Protein AF-A0A533WFV5-F1 (afdb_monomer_lite)

Structure (mmCIF, N/CA/C/O backbone):
data_AF-A0A533WFV5-F1
#
_entry.id   AF-A0A533WFV5-F1
#
loop_
_atom_site.group_PDB
_atom_site.id
_atom_site.type_symbol
_atom_site.label_atom_id
_atom_site.label_alt_id
_atom_site.label_comp_id
_atom_site.label_asym_id
_atom_site.label_entity_id
_atom_site.label_seq_id
_atom_site.pdbx_PDB_ins_code
_atom_site.Cartn_x
_atom_site.Cartn_y
_atom_site.Cartn_z
_atom_site.occupancy
_atom_site.B_iso_or_equiv
_atom_site.auth_seq_id
_atom_site.auth_comp_id
_atom_site.auth_asym_id
_atom_site.auth_atom_id
_atom_site.pdbx_PDB_model_num
ATOM 1 N N . GLN A 1 1 ? 14.127 -4.879 14.670 1.00 54.38 1 GLN A N 1
ATOM 2 C CA . GLN A 1 1 ? 15.120 -3.789 14.521 1.00 54.38 1 GLN A CA 1
ATOM 3 C C . GLN A 1 1 ? 16.566 -4.244 14.724 1.00 54.38 1 GLN A C 1
ATOM 5 O O . GLN A 1 1 ? 17.392 -3.884 13.903 1.00 54.38 1 GLN A O 1
ATOM 10 N N . ILE A 1 2 ? 16.884 -5.088 15.716 1.00 56.38 2 ILE A N 1
ATOM 11 C CA . ILE A 1 2 ? 18.251 -5.628 15.913 1.00 56.38 2 ILE A CA 1
ATOM 12 C C . ILE A 1 2 ? 18.760 -6.405 14.681 1.00 56.38 2 ILE A C 1
ATOM 14 O O . ILE A 1 2 ? 19.892 -6.218 14.255 1.00 56.38 2 ILE A O 1
ATOM 18 N N . VAL A 1 3 ? 17.888 -7.187 14.036 1.00 52.56 3 VAL A N 1
ATOM 19 C CA . VAL A 1 3 ? 18.211 -7.932 12.803 1.00 52.56 3 VAL A CA 1
ATOM 20 C C . VAL A 1 3 ? 18.616 -7.004 11.643 1.00 52.56 3 VAL A C 1
ATOM 22 O O . VAL A 1 3 ? 19.510 -7.348 10.883 1.00 52.56 3 VAL A O 1
ATOM 25 N N . LEU A 1 4 ? 18.035 -5.798 11.556 1.00 56.12 4 LEU A N 1
ATOM 26 C CA . LEU A 1 4 ? 18.333 -4.811 10.504 1.00 56.12 4 LEU A CA 1
ATOM 27 C C . LEU A 1 4 ? 19.702 -4.139 10.696 1.00 56.12 4 LEU A C 1
ATOM 29 O O . LEU A 1 4 ? 20.392 -3.866 9.719 1.00 56.12 4 LEU A O 1
ATOM 33 N N . PHE A 1 5 ? 20.121 -3.913 11.946 1.00 55.97 5 PHE A N 1
ATOM 34 C CA . PHE A 1 5 ? 21.447 -3.364 12.258 1.00 55.97 5 PHE A CA 1
ATOM 35 C C . PHE A 1 5 ? 22.570 -4.368 11.963 1.00 55.97 5 PHE A C 1
ATOM 37 O O . PHE A 1 5 ? 23.632 -3.986 11.478 1.00 55.97 5 PHE A O 1
ATOM 44 N N . VAL A 1 6 ? 22.322 -5.662 12.194 1.00 59.62 6 VAL A N 1
ATOM 45 C CA . VAL A 1 6 ? 23.276 -6.738 11.879 1.00 59.62 6 VAL A CA 1
ATOM 46 C C . VAL A 1 6 ? 23.435 -6.918 10.365 1.00 59.62 6 VAL A C 1
ATOM 48 O O . VAL A 1 6 ? 24.543 -7.171 9.897 1.00 59.62 6 VAL A O 1
ATOM 51 N N . SER A 1 7 ? 22.380 -6.697 9.573 1.00 56.28 7 SER A N 1
ATOM 52 C CA . SER A 1 7 ? 22.469 -6.703 8.104 1.00 56.28 7 SER A CA 1
ATOM 53 C C . SER A 1 7 ? 23.410 -5.619 7.549 1.00 56.28 7 SER A C 1
ATOM 55 O O . SER A 1 7 ? 24.064 -5.854 6.535 1.00 56.28 7 SER A O 1
ATOM 57 N N . PHE A 1 8 ? 23.545 -4.479 8.240 1.00 54.59 8 PHE A N 1
ATOM 58 C CA . PHE A 1 8 ? 24.439 -3.370 7.866 1.00 54.59 8 PHE A CA 1
ATOM 59 C C . PHE A 1 8 ? 25.933 -3.723 7.990 1.00 54.59 8 PHE A C 1
ATOM 61 O O . PHE A 1 8 ? 26.767 -3.135 7.305 1.00 54.59 8 PHE A O 1
ATOM 68 N N . LEU A 1 9 ? 26.280 -4.695 8.845 1.00 60.47 9 LEU A N 1
ATOM 69 C CA . LEU A 1 9 ? 27.661 -5.166 9.006 1.00 60.47 9 LEU A CA 1
ATOM 70 C C . LEU A 1 9 ? 28.116 -6.075 7.854 1.00 60.47 9 LEU A C 1
ATOM 72 O O . LEU A 1 9 ? 29.315 -6.178 7.607 1.00 60.47 9 LEU A O 1
ATOM 76 N N . PHE A 1 10 ? 27.180 -6.714 7.145 1.00 62.28 10 PHE A N 1
ATOM 77 C CA . PHE A 1 10 ? 27.482 -7.713 6.113 1.00 62.28 10 PHE A CA 1
ATOM 78 C C . PHE A 1 10 ? 27.182 -7.249 4.682 1.00 62.28 10 PHE A C 1
ATOM 80 O O . PHE A 1 10 ? 27.840 -7.716 3.754 1.00 62.28 10 PHE A O 1
ATOM 87 N N . PHE A 1 11 ? 26.237 -6.326 4.476 1.00 58.81 11 PHE A N 1
ATOM 88 C CA . PHE A 1 11 ? 25.821 -5.892 3.139 1.00 58.81 11 PHE A CA 1
ATOM 89 C C . PHE A 1 11 ? 26.190 -4.428 2.871 1.00 58.81 11 PHE A C 1
ATOM 91 O O . PHE A 1 11 ? 25.659 -3.513 3.492 1.00 58.81 11 PHE A O 1
ATOM 98 N N . ARG A 1 12 ? 27.097 -4.215 1.906 1.00 63.19 12 ARG A N 1
ATOM 99 C CA . ARG A 1 12 ? 27.552 -2.894 1.428 1.00 63.19 12 ARG A CA 1
ATOM 100 C C . ARG A 1 12 ? 26.691 -2.296 0.309 1.00 63.19 12 ARG A C 1
ATOM 102 O O . ARG A 1 12 ? 26.987 -1.188 -0.123 1.00 63.19 12 ARG A O 1
ATOM 109 N N . ASP A 1 13 ? 25.664 -3.000 -0.164 1.00 70.00 13 ASP A N 1
ATOM 110 C CA . ASP A 1 13 ? 24.827 -2.539 -1.275 1.00 70.00 13 ASP A CA 1
ATOM 111 C C . ASP A 1 13 ? 23.718 -1.577 -0.802 1.00 70.00 13 ASP A C 1
ATOM 113 O O . ASP A 1 13 ? 22.749 -2.013 -0.167 1.00 70.00 13 ASP A O 1
ATOM 117 N N . PRO A 1 14 ? 23.802 -0.270 -1.125 1.00 64.06 14 PRO A N 1
ATOM 118 C CA . PRO A 1 14 ? 22.882 0.745 -0.606 1.00 64.06 14 PRO A CA 1
ATOM 119 C C . PRO A 1 14 ? 21.438 0.569 -1.105 1.00 64.06 14 PRO A C 1
ATOM 121 O O . PRO A 1 14 ? 20.497 0.937 -0.405 1.00 64.06 14 PRO A O 1
ATOM 124 N N . LEU A 1 15 ? 21.243 -0.041 -2.279 1.00 67.56 15 LEU A N 1
ATOM 125 C CA . LEU A 1 15 ? 19.920 -0.325 -2.851 1.00 67.56 15 LEU A CA 1
ATOM 126 C C . LEU A 1 15 ? 19.162 -1.415 -2.082 1.00 67.56 15 LEU A C 1
ATOM 128 O O . LEU A 1 15 ? 17.962 -1.276 -1.842 1.00 67.56 15 LEU A O 1
ATOM 132 N N . LEU A 1 16 ? 19.855 -2.475 -1.656 1.00 63.84 16 LEU A N 1
ATOM 133 C CA . LEU A 1 16 ? 19.245 -3.569 -0.898 1.00 63.84 16 LEU A CA 1
ATOM 134 C C . LEU A 1 16 ? 18.836 -3.094 0.502 1.00 63.84 16 LEU A C 1
ATOM 136 O O . LEU A 1 16 ? 17.753 -3.424 0.977 1.00 63.84 16 LEU A O 1
ATOM 140 N N . VAL A 1 17 ? 19.676 -2.266 1.131 1.00 61.31 17 VAL A N 1
ATOM 141 C CA . VAL A 1 17 ? 19.402 -1.650 2.436 1.00 61.31 17 VAL A CA 1
ATOM 142 C C . VAL A 1 17 ? 18.231 -0.670 2.349 1.00 61.31 17 VAL A C 1
ATOM 144 O O . VAL A 1 17 ? 17.353 -0.710 3.208 1.00 61.31 17 VAL A O 1
ATOM 147 N N . ALA A 1 18 ? 18.162 0.156 1.299 1.00 65.50 18 ALA A N 1
ATOM 148 C CA . ALA A 1 18 ? 17.036 1.064 1.077 1.00 65.50 18 ALA A CA 1
ATOM 149 C C . ALA A 1 18 ? 15.712 0.299 0.901 1.00 65.50 18 ALA A C 1
ATOM 151 O O . ALA A 1 18 ? 14.712 0.641 1.533 1.00 65.50 18 ALA A O 1
ATOM 152 N N . LEU A 1 19 ? 15.714 -0.783 0.116 1.00 66.81 19 LEU A N 1
ATOM 153 C CA . LEU A 1 19 ? 14.542 -1.641 -0.074 1.00 66.81 19 LEU A CA 1
ATOM 154 C C . LEU A 1 19 ? 14.131 -2.354 1.230 1.00 66.81 19 LEU A C 1
ATOM 156 O O . LEU A 1 19 ? 12.944 -2.402 1.562 1.00 66.81 19 LEU A O 1
ATOM 160 N N . LEU A 1 20 ? 15.106 -2.832 2.015 1.00 58.59 20 LEU A N 1
ATOM 161 C CA . LEU A 1 20 ? 14.872 -3.413 3.343 1.00 58.59 20 LEU A CA 1
ATOM 162 C C . LEU A 1 20 ? 14.360 -2.396 4.371 1.00 58.59 20 LEU A C 1
ATOM 164 O O . LEU A 1 20 ? 13.759 -2.813 5.356 1.00 58.59 20 LEU A O 1
ATOM 168 N N . TYR A 1 21 ? 14.585 -1.095 4.171 1.00 61.38 21 TYR A N 1
ATOM 169 C CA . TYR A 1 21 ? 14.101 -0.023 5.048 1.00 61.38 21 TYR A CA 1
ATOM 170 C C . TYR A 1 21 ? 12.666 0.424 4.728 1.00 61.38 21 TYR A C 1
ATOM 172 O O . TYR A 1 21 ? 11.954 0.876 5.627 1.00 61.38 21 TYR A O 1
ATOM 180 N N . VAL A 1 22 ? 12.202 0.242 3.487 1.00 63.38 22 VAL A N 1
ATOM 181 C CA . VAL A 1 22 ? 10.808 0.520 3.086 1.00 63.38 22 VAL A CA 1
ATOM 182 C C . VAL A 1 22 ? 9.841 -0.530 3.645 1.00 63.38 22 VAL A C 1
ATOM 184 O O . VAL A 1 22 ? 8.724 -0.197 4.039 1.00 63.38 22 VAL A O 1
ATOM 187 N N . ALA A 1 23 ? 10.268 -1.790 3.755 1.00 61.78 23 ALA A N 1
ATOM 188 C CA . ALA A 1 23 ? 9.432 -2.860 4.302 1.00 61.78 23 ALA A CA 1
ATOM 189 C C . ALA A 1 23 ? 8.953 -2.590 5.754 1.00 61.78 23 ALA A C 1
ATOM 191 O O . ALA A 1 23 ? 7.748 -2.672 5.996 1.00 61.78 23 ALA A O 1
ATOM 192 N N . PRO A 1 24 ? 9.813 -2.190 6.717 1.00 64.31 24 PRO A N 1
ATOM 193 C CA . PRO A 1 24 ? 9.411 -1.781 8.063 1.00 64.31 24 PRO A CA 1
ATOM 194 C C . PRO A 1 24 ? 8.406 -0.631 8.098 1.00 64.31 24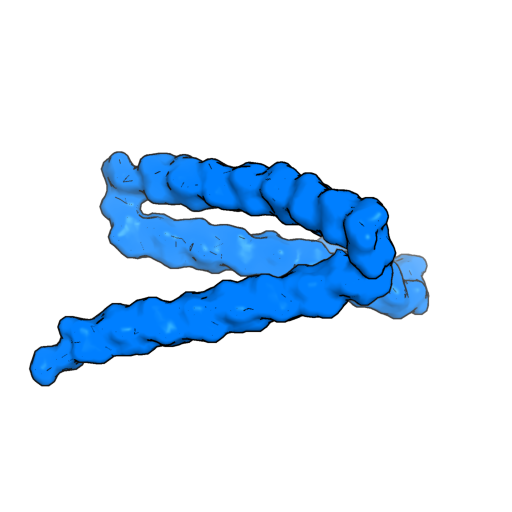 PRO A C 1
ATOM 196 O O . PRO A 1 24 ? 7.581 -0.586 9.002 1.00 64.31 24 PRO A O 1
ATOM 199 N N . LEU A 1 25 ? 8.456 0.284 7.130 1.00 64.44 25 LEU A N 1
ATOM 200 C CA . LEU A 1 25 ? 7.565 1.443 7.059 1.00 64.44 25 LEU A CA 1
ATOM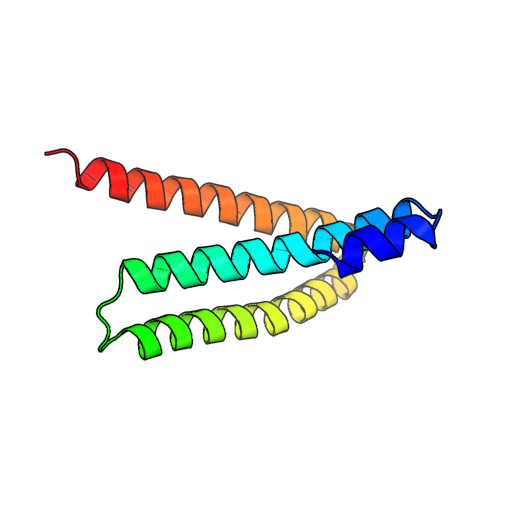 201 C C . LEU A 1 25 ? 6.105 1.012 6.867 1.00 64.44 25 LEU A C 1
ATOM 203 O O . LEU A 1 25 ? 5.221 1.519 7.553 1.00 64.44 25 LEU A O 1
ATOM 207 N N . VAL A 1 26 ? 5.863 0.004 6.024 1.00 64.12 26 VAL A N 1
ATOM 208 C CA . VAL A 1 26 ? 4.531 -0.602 5.850 1.00 64.12 26 VAL A CA 1
ATOM 209 C C . VAL A 1 26 ? 4.050 -1.229 7.159 1.00 64.12 26 VAL A C 1
ATOM 211 O O . VAL A 1 26 ? 2.918 -0.995 7.581 1.00 64.12 26 VAL A O 1
ATOM 214 N N . TYR A 1 27 ? 4.928 -1.958 7.855 1.00 67.94 27 TYR A N 1
ATOM 215 C CA . TYR A 1 27 ? 4.590 -2.564 9.145 1.00 67.94 27 TYR A CA 1
ATOM 216 C C . TYR A 1 27 ? 4.294 -1.520 10.228 1.00 67.94 27 TYR A C 1
ATOM 218 O O . TYR A 1 27 ? 3.363 -1.711 11.010 1.00 67.94 27 TYR A O 1
ATOM 226 N N . VAL A 1 28 ? 5.030 -0.405 10.266 1.00 73.00 28 VAL A N 1
ATOM 227 C CA . VAL A 1 28 ? 4.765 0.700 11.201 1.00 73.00 28 VAL A CA 1
ATOM 228 C C . VAL A 1 28 ? 3.395 1.316 10.926 1.00 73.00 28 VAL A C 1
ATOM 230 O O . VAL A 1 28 ? 2.623 1.481 11.865 1.00 73.00 28 VAL A O 1
ATOM 233 N N . VAL A 1 29 ? 3.040 1.575 9.664 1.00 73.56 29 VAL A N 1
ATOM 234 C CA . VAL A 1 29 ? 1.721 2.126 9.304 1.00 73.56 29 VAL A CA 1
ATOM 235 C C . VAL A 1 29 ? 0.594 1.175 9.715 1.00 73.56 29 VAL A C 1
ATOM 237 O O . VAL A 1 29 ? -0.340 1.593 10.398 1.00 73.56 29 VAL A O 1
ATOM 240 N N . CYS A 1 30 ? 0.695 -0.114 9.380 1.00 71.94 30 CYS A N 1
ATOM 241 C CA . CYS A 1 30 ? -0.315 -1.103 9.765 1.00 71.94 30 CYS A CA 1
ATOM 242 C C . CYS A 1 30 ? -0.472 -1.215 11.289 1.00 71.94 30 CYS A C 1
ATOM 244 O O . CYS A 1 30 ? -1.596 -1.329 11.784 1.00 71.94 30 CYS A O 1
ATOM 246 N N . THR A 1 31 ? 0.636 -1.152 12.033 1.00 74.56 31 THR A N 1
ATOM 247 C CA . THR A 1 31 ? 0.619 -1.236 13.500 1.00 74.56 31 THR A CA 1
ATOM 248 C C . THR A 1 31 ? -0.008 0.013 14.107 1.00 74.56 31 THR A C 1
ATOM 250 O O . THR A 1 31 ? -0.895 -0.116 14.938 1.00 74.56 31 THR A O 1
ATOM 253 N N . THR A 1 32 ? 0.363 1.210 13.647 1.00 77.06 32 THR A N 1
ATOM 254 C CA . THR A 1 32 ? -0.212 2.475 14.130 1.00 77.06 32 THR A CA 1
ATOM 255 C C . THR A 1 32 ? -1.716 2.547 13.886 1.00 77.06 32 THR A C 1
ATOM 257 O O . THR A 1 32 ? -2.454 2.904 14.800 1.00 77.06 32 THR A O 1
ATOM 260 N N . ILE A 1 33 ? -2.190 2.158 12.695 1.00 71.75 33 ILE A N 1
ATOM 261 C CA . ILE A 1 33 ? -3.632 2.132 12.397 1.00 71.75 33 ILE A CA 1
ATOM 262 C C . ILE A 1 33 ? -4.337 1.129 13.315 1.00 71.75 33 ILE A C 1
ATOM 264 O O . ILE A 1 33 ? -5.378 1.446 13.881 1.00 71.75 33 ILE A O 1
ATOM 268 N N . THR A 1 34 ? -3.757 -0.060 13.509 1.00 71.19 34 THR A N 1
ATOM 269 C CA . THR A 1 34 ? -4.336 -1.075 14.401 1.00 71.19 34 THR A CA 1
ATOM 270 C C . THR A 1 34 ? -4.388 -0.577 15.845 1.00 71.19 34 THR A C 1
ATOM 272 O O . THR A 1 34 ? -5.434 -0.691 16.469 1.00 71.19 34 THR A O 1
ATOM 275 N N . THR A 1 35 ? -3.314 0.022 16.365 1.00 73.50 35 THR A N 1
ATOM 276 C CA . THR A 1 35 ? -3.277 0.595 17.719 1.00 73.50 35 THR A CA 1
ATOM 277 C C . THR A 1 35 ? -4.330 1.685 17.885 1.00 73.50 35 THR A C 1
ATOM 279 O O . THR A 1 35 ? -5.126 1.609 18.818 1.00 73.50 35 THR A O 1
ATOM 282 N N . LEU A 1 36 ? -4.409 2.624 16.936 1.00 69.94 36 LEU A N 1
ATOM 283 C CA . LEU A 1 36 ? -5.397 3.699 16.956 1.00 69.94 36 LEU A CA 1
ATOM 284 C C . LEU A 1 36 ? -6.817 3.130 16.990 1.00 69.94 36 LEU A C 1
ATOM 286 O O . LEU A 1 36 ? -7.581 3.457 17.888 1.00 69.94 36 LEU A O 1
ATOM 290 N N . VAL A 1 37 ? -7.148 2.214 16.075 1.00 65.69 37 VAL A N 1
ATOM 291 C CA . VAL A 1 37 ? -8.460 1.552 16.023 1.00 65.69 37 VAL A CA 1
ATOM 292 C C . VAL A 1 37 ? -8.778 0.836 17.330 1.00 65.69 37 VAL A C 1
ATOM 294 O O . VAL A 1 37 ? -9.928 0.834 17.769 1.00 65.69 37 VAL A O 1
ATOM 297 N N . THR A 1 38 ? -7.776 0.254 17.983 1.00 65.06 38 THR A N 1
ATOM 298 C CA . THR A 1 38 ? -7.986 -0.414 19.261 1.00 65.06 38 THR A CA 1
ATOM 299 C C . THR A 1 38 ? -8.128 0.524 20.455 1.00 65.06 38 THR A C 1
ATOM 301 O O . THR A 1 38 ? -8.789 0.127 21.408 1.00 65.06 38 THR A O 1
ATOM 304 N N . ASP A 1 39 ? -7.585 1.740 20.396 1.00 69.75 39 ASP A N 1
ATOM 305 C CA . ASP A 1 39 ? -7.748 2.752 21.447 1.00 69.75 39 ASP A CA 1
ATOM 306 C C . ASP A 1 39 ? -9.130 3.425 21.383 1.00 69.75 39 ASP A C 1
ATOM 308 O O . ASP A 1 39 ? -9.707 3.747 22.420 1.00 69.75 39 ASP A O 1
ATOM 312 N N . VAL A 1 40 ? -9.702 3.597 20.181 1.00 65.44 40 VAL A N 1
ATOM 313 C CA . VAL A 1 40 ? -11.052 4.183 20.001 1.00 65.44 40 VAL A CA 1
ATOM 314 C C . VAL A 1 40 ? -12.196 3.165 20.101 1.00 65.44 40 VAL A C 1
ATOM 316 O O . VAL A 1 40 ? -13.360 3.564 20.150 1.00 65.44 40 VAL A O 1
ATOM 319 N N . THR A 1 41 ? -11.906 1.859 20.143 1.00 65.00 41 THR A N 1
ATOM 320 C CA . THR A 1 41 ? -12.932 0.800 20.151 1.00 65.00 41 THR A CA 1
A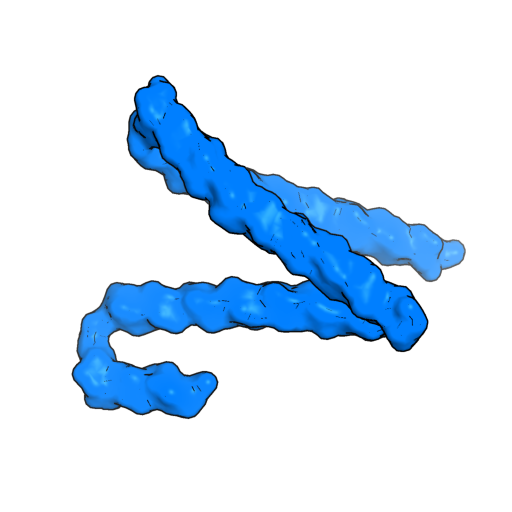TOM 321 C C . THR A 1 41 ? -13.008 0.096 21.508 1.00 65.00 41 THR A C 1
ATOM 323 O O . THR A 1 41 ? -12.010 -0.409 22.011 1.00 65.00 41 THR A O 1
ATOM 326 N N . SER A 1 42 ? -14.212 -0.024 22.080 1.00 62.50 42 SER A N 1
ATOM 327 C CA . SER A 1 42 ? -14.442 -0.794 23.317 1.00 62.50 42 SER A CA 1
ATOM 328 C C . SER A 1 42 ? -14.017 -2.270 23.181 1.00 62.50 42 SER A C 1
ATOM 330 O O . SER A 1 42 ? -14.130 -2.851 22.098 1.00 62.50 42 SER A O 1
ATOM 332 N N . GLU A 1 43 ? -13.571 -2.924 24.267 1.00 61.38 43 GLU A N 1
ATOM 333 C CA . GLU A 1 43 ? -13.043 -4.309 24.219 1.00 61.38 43 GLU A CA 1
ATOM 334 C C . GLU A 1 43 ? -13.982 -5.313 23.531 1.00 61.38 43 GLU A C 1
ATOM 336 O O . GLU A 1 43 ? -13.531 -6.231 22.845 1.00 61.38 43 GLU A O 1
ATOM 341 N N . ARG A 1 44 ? -15.298 -5.102 23.652 1.00 64.50 44 ARG A N 1
ATOM 342 C CA . ARG A 1 44 ? -16.338 -5.944 23.050 1.00 64.50 44 ARG A CA 1
ATOM 343 C C . ARG A 1 44 ? -16.420 -5.819 21.522 1.00 64.50 44 ARG A C 1
ATOM 345 O O . ARG A 1 44 ? -16.838 -6.769 20.865 1.00 64.50 44 ARG A O 1
ATOM 352 N N . GLU A 1 45 ? -16.025 -4.684 20.947 1.00 72.50 45 GLU A N 1
ATOM 353 C CA . GLU A 1 45 ? -16.093 -4.426 19.498 1.00 72.50 45 GLU A CA 1
ATOM 354 C C . GLU A 1 45 ? -14.721 -4.452 18.806 1.00 72.50 45 GLU A C 1
ATOM 356 O O . GLU A 1 45 ? -14.648 -4.495 17.575 1.00 72.50 45 GLU A O 1
ATOM 361 N N . ARG A 1 46 ? -13.629 -4.520 19.579 1.00 73.00 46 ARG A N 1
ATOM 362 C CA . ARG A 1 46 ? -12.240 -4.514 19.092 1.00 73.00 46 ARG A CA 1
ATOM 363 C C . ARG A 1 46 ? -11.977 -5.585 18.027 1.00 73.00 46 ARG A C 1
ATOM 365 O O . ARG A 1 46 ? -11.372 -5.300 16.996 1.00 73.00 46 ARG A O 1
ATOM 372 N N . GLY A 1 47 ? -12.491 -6.802 18.230 1.00 74.75 47 GLY A N 1
ATOM 373 C CA . GLY A 1 47 ? -12.366 -7.897 17.258 1.00 74.75 47 GLY A CA 1
ATOM 374 C C . GLY A 1 47 ? -13.091 -7.626 15.933 1.00 74.75 47 GLY A C 1
ATOM 375 O O . GLY A 1 47 ? -12.583 -7.975 14.868 1.00 74.75 47 GLY A O 1
ATOM 376 N N . LYS A 1 48 ? -14.241 -6.940 15.977 1.00 76.12 48 LYS A N 1
ATOM 377 C CA . LYS A 1 48 ? -15.002 -6.543 14.784 1.00 76.12 48 LYS A CA 1
ATOM 378 C C . LYS A 1 48 ? -14.277 -5.435 14.018 1.00 76.12 48 LYS A C 1
ATOM 380 O O . LYS A 1 48 ? -14.158 -5.527 12.799 1.00 76.12 48 LYS A O 1
ATOM 385 N N . ALA A 1 49 ? -13.747 -4.437 14.722 1.00 75.12 49 ALA A N 1
ATOM 386 C CA . ALA A 1 49 ? -13.000 -3.337 14.116 1.00 75.12 49 ALA A CA 1
ATOM 387 C C . ALA A 1 49 ? -11.706 -3.822 13.435 1.00 75.12 49 ALA A C 1
ATOM 389 O O . ALA A 1 49 ? -11.477 -3.539 12.258 1.00 75.12 49 ALA A O 1
ATOM 390 N N . VAL A 1 50 ? -10.917 -4.653 14.125 1.00 78.31 50 VAL A N 1
ATOM 391 C CA . VAL A 1 50 ? -9.709 -5.275 13.554 1.00 78.31 50 VAL A CA 1
ATOM 392 C C . VAL A 1 50 ? -10.056 -6.209 12.385 1.00 78.31 50 VAL A C 1
ATOM 394 O O . VAL A 1 50 ? -9.338 -6.244 11.385 1.00 78.31 50 VAL A O 1
ATOM 397 N N . GLY A 1 51 ? -11.172 -6.939 12.467 1.00 82.88 51 GLY A N 1
ATOM 398 C CA . GLY A 1 51 ? -11.663 -7.783 11.374 1.00 82.88 51 GLY A CA 1
ATOM 399 C C . GLY A 1 51 ? -12.003 -6.990 10.106 1.00 82.88 51 GLY A C 1
ATOM 400 O O . GLY A 1 51 ? -11.598 -7.378 9.007 1.00 82.88 51 GLY A O 1
ATOM 401 N N . ILE A 1 52 ? -12.687 -5.850 10.247 1.00 84.31 52 ILE A N 1
ATOM 402 C CA . ILE A 1 52 ? -12.997 -4.943 9.130 1.00 84.31 52 ILE A CA 1
ATOM 403 C C . ILE A 1 52 ? -11.707 -4.369 8.535 1.00 84.31 52 ILE A C 1
ATOM 405 O O . ILE A 1 52 ? -11.537 -4.376 7.317 1.00 84.31 52 ILE A O 1
ATOM 409 N N . GLN A 1 53 ? -10.765 -3.940 9.376 1.00 78.25 53 GLN A N 1
ATOM 410 C CA . GLN A 1 53 ? -9.481 -3.415 8.916 1.00 78.25 53 GLN A CA 1
ATOM 411 C C . GLN A 1 53 ? -8.683 -4.447 8.110 1.00 78.25 53 GLN A C 1
ATOM 413 O O . GLN A 1 53 ? -8.234 -4.150 7.003 1.00 78.25 53 GLN A O 1
ATOM 418 N N . ASN A 1 54 ? -8.548 -5.673 8.617 1.00 81.62 54 ASN A N 1
ATOM 419 C CA . ASN A 1 54 ? -7.866 -6.747 7.892 1.00 81.62 54 ASN A CA 1
ATOM 420 C C . ASN A 1 54 ? -8.575 -7.108 6.579 1.00 81.62 54 ASN A C 1
ATOM 422 O O . ASN A 1 54 ? -7.916 -7.441 5.596 1.00 81.62 54 ASN A O 1
ATOM 426 N N . SER A 1 55 ? -9.906 -7.004 6.537 1.00 88.44 55 SER A N 1
ATOM 427 C CA . SER A 1 55 ? -10.676 -7.214 5.306 1.00 88.44 55 SER A CA 1
ATOM 428 C C . SER A 1 55 ? -10.325 -6.169 4.245 1.00 88.44 55 SER A C 1
ATOM 430 O O . SER A 1 55 ? -10.059 -6.534 3.102 1.00 88.44 55 SER A O 1
ATOM 432 N N . TRP A 1 56 ? -10.238 -4.891 4.625 1.00 86.12 56 TRP A N 1
ATOM 433 C CA . TRP A 1 56 ? -9.812 -3.820 3.719 1.00 86.12 56 TRP A CA 1
ATOM 434 C C . TRP A 1 56 ? -8.361 -3.971 3.257 1.00 86.12 56 TRP A C 1
ATOM 436 O O . TRP A 1 56 ? -8.079 -3.769 2.076 1.00 86.12 56 TRP A O 1
ATOM 446 N N . LEU A 1 57 ? -7.452 -4.381 4.147 1.00 84.06 57 LEU A N 1
ATOM 447 C CA . LEU A 1 57 ? -6.059 -4.672 3.792 1.00 84.06 57 LEU A CA 1
ATOM 448 C C . LEU A 1 57 ? -5.953 -5.804 2.764 1.00 84.06 57 LEU A C 1
ATOM 450 O O . LEU A 1 57 ? -5.276 -5.649 1.749 1.00 84.06 57 LEU A O 1
ATOM 454 N N . ASN A 1 58 ? -6.654 -6.916 2.989 1.00 87.44 58 ASN A N 1
ATOM 455 C CA . ASN A 1 58 ? -6.671 -8.038 2.051 1.00 87.44 58 ASN A CA 1
ATOM 456 C C . ASN A 1 58 ? -7.322 -7.656 0.716 1.00 87.44 58 ASN A C 1
ATOM 458 O O . ASN A 1 58 ? -6.801 -8.002 -0.344 1.00 87.44 58 ASN A O 1
ATOM 462 N N . ALA A 1 59 ? -8.421 -6.900 0.754 1.00 89.06 59 ALA A N 1
ATOM 463 C CA . ALA A 1 59 ? -9.073 -6.399 -0.450 1.00 89.06 59 ALA A CA 1
ATOM 464 C C . ALA A 1 59 ? -8.128 -5.501 -1.263 1.00 89.06 59 ALA A C 1
ATOM 466 O O . ALA A 1 59 ? -7.988 -5.700 -2.469 1.00 89.06 59 ALA A O 1
ATOM 467 N N . GLY A 1 60 ? -7.417 -4.577 -0.610 1.00 84.94 60 GLY A N 1
ATOM 468 C CA . GLY A 1 60 ? -6.402 -3.737 -1.251 1.00 84.94 60 GLY A CA 1
ATOM 469 C C . GLY A 1 60 ? -5.223 -4.542 -1.806 1.00 84.94 60 GLY A C 1
ATOM 470 O O . GLY A 1 60 ? -4.758 -4.267 -2.912 1.00 84.94 60 GLY A O 1
ATOM 471 N N . GLY A 1 61 ? -4.787 -5.578 -1.084 1.00 84.62 61 GLY A N 1
ATOM 472 C CA . GLY A 1 61 ? -3.705 -6.474 -1.497 1.00 84.62 61 GLY A CA 1
ATOM 473 C C . GLY A 1 61 ? -4.010 -7.282 -2.761 1.00 84.62 61 GLY A C 1
ATOM 474 O O . GLY A 1 61 ? -3.093 -7.577 -3.523 1.00 84.62 61 GLY A O 1
ATOM 475 N N . VAL A 1 62 ? -5.282 -7.599 -3.022 1.00 91.19 62 VAL A N 1
ATOM 476 C CA . VAL A 1 62 ? -5.720 -8.281 -4.253 1.00 91.19 62 VAL A CA 1
ATOM 477 C C . VAL A 1 62 ? -6.065 -7.273 -5.353 1.00 91.19 62 VAL A C 1
ATOM 479 O O . VAL A 1 62 ? -5.650 -7.434 -6.501 1.00 91.19 62 VAL A O 1
ATOM 482 N N . ALA A 1 63 ? -6.795 -6.207 -5.016 1.00 89.75 63 ALA A N 1
ATOM 483 C CA . ALA A 1 63 ? -7.240 -5.206 -5.982 1.00 89.75 63 ALA A CA 1
ATOM 484 C C . ALA A 1 63 ? -6.073 -4.413 -6.592 1.00 89.75 63 ALA A C 1
ATOM 486 O O . ALA A 1 63 ? -6.092 -4.125 -7.787 1.00 89.75 63 ALA A O 1
ATOM 487 N N . GLY A 1 64 ? -5.042 -4.097 -5.803 1.00 85.75 64 GLY A N 1
ATOM 488 C CA . GLY A 1 64 ? -3.879 -3.328 -6.253 1.00 85.75 64 GLY A CA 1
ATOM 489 C C . GLY A 1 64 ? -3.131 -3.983 -7.423 1.00 85.75 64 GLY A C 1
ATOM 490 O O . GLY A 1 64 ? -3.022 -3.360 -8.481 1.00 85.75 64 GLY A O 1
ATOM 491 N N . PRO A 1 65 ? -2.652 -5.236 -7.293 1.00 87.00 65 PRO A N 1
ATOM 492 C CA . PRO A 1 65 ? -1.987 -5.952 -8.382 1.00 87.00 65 PRO A CA 1
ATOM 493 C C . PRO A 1 65 ? -2.884 -6.187 -9.601 1.00 87.00 65 PRO A C 1
ATOM 495 O O . PRO A 1 65 ? -2.403 -6.088 -10.727 1.00 87.00 65 PRO A O 1
ATOM 498 N N . LEU A 1 66 ? -4.180 -6.457 -9.401 1.00 91.88 66 LEU A N 1
ATOM 499 C CA . LEU A 1 66 ? -5.128 -6.634 -10.507 1.00 91.88 66 LEU A CA 1
ATOM 500 C C . LEU A 1 66 ? -5.291 -5.347 -11.324 1.00 91.88 66 LEU A C 1
ATOM 502 O O . LEU A 1 66 ? -5.174 -5.378 -12.549 1.00 91.88 66 LEU A O 1
ATOM 506 N N . LEU A 1 67 ? -5.504 -4.211 -10.654 1.00 90.00 67 LEU A N 1
ATOM 507 C CA . LEU A 1 67 ? -5.611 -2.907 -11.310 1.00 90.00 67 LEU A CA 1
ATOM 508 C C . LEU A 1 67 ? -4.285 -2.494 -11.956 1.00 90.00 67 LEU A C 1
ATOM 510 O O . LEU A 1 67 ? -4.274 -2.053 -13.103 1.00 90.00 67 LEU A O 1
ATOM 514 N N . GLY A 1 68 ? -3.162 -2.690 -11.262 1.00 85.75 68 GLY A N 1
ATOM 515 C CA . GLY A 1 68 ? -1.831 -2.404 -11.798 1.00 85.75 68 GLY A CA 1
ATOM 516 C C . GLY A 1 68 ? -1.501 -3.242 -13.034 1.00 85.75 68 GLY A C 1
ATOM 517 O O . GLY A 1 68 ? -0.986 -2.708 -14.014 1.00 85.75 68 GLY A O 1
ATOM 518 N N . GLY A 1 69 ? -1.855 -4.530 -13.030 1.00 86.50 69 GLY A N 1
ATOM 519 C CA . GLY A 1 69 ? -1.684 -5.429 -14.171 1.00 86.50 69 GLY A CA 1
ATOM 520 C C . GLY A 1 69 ? -2.575 -5.063 -15.360 1.00 86.50 69 GLY A C 1
ATOM 521 O O . GLY A 1 69 ? -2.099 -5.046 -16.495 1.00 86.50 69 GLY A O 1
ATOM 522 N N . ALA A 1 70 ? -3.838 -4.704 -15.112 1.00 92.25 70 ALA A N 1
ATOM 523 C CA . ALA A 1 70 ? -4.753 -4.237 -16.155 1.00 92.25 70 ALA A CA 1
ATOM 524 C C . ALA A 1 70 ? -4.269 -2.922 -16.794 1.00 92.25 70 ALA A C 1
ATOM 526 O O . ALA A 1 70 ? -4.257 -2.791 -18.019 1.00 92.25 70 ALA A O 1
ATOM 527 N N . LEU A 1 71 ? -3.800 -1.975 -15.976 1.00 89.25 71 LEU A N 1
ATOM 528 C CA . LEU A 1 71 ? -3.202 -0.723 -16.446 1.00 89.25 71 LEU A CA 1
ATOM 529 C C . LEU A 1 71 ? -1.913 -0.968 -17.239 1.00 89.25 71 LEU A C 1
ATOM 531 O O . LEU A 1 71 ? -1.729 -0.364 -18.294 1.00 89.25 71 LEU A O 1
ATOM 535 N N . ALA A 1 72 ? -1.059 -1.888 -16.780 1.00 87.38 72 ALA A N 1
ATOM 536 C CA . ALA A 1 72 ? 0.160 -2.264 -17.491 1.00 87.38 72 ALA A CA 1
ATOM 537 C C . ALA A 1 72 ? -0.137 -2.844 -18.882 1.00 87.38 72 ALA A C 1
ATOM 539 O O . ALA A 1 72 ? 0.586 -2.541 -19.830 1.00 87.38 72 ALA A O 1
ATOM 540 N N . GLN A 1 73 ? -1.196 -3.653 -19.009 1.00 90.88 73 GLN A N 1
ATOM 541 C CA . GLN A 1 73 ? -1.623 -4.230 -20.287 1.00 90.88 73 GLN A CA 1
ATOM 542 C C . GLN A 1 73 ? -2.232 -3.191 -21.236 1.00 90.88 73 GLN A C 1
ATOM 544 O O . GLN A 1 73 ? -1.921 -3.210 -22.423 1.00 90.88 73 GLN A O 1
ATOM 549 N N . GLY A 1 74 ? -3.095 -2.302 -20.735 1.00 91.12 74 GLY A N 1
ATOM 550 C CA . GLY A 1 74 ? -3.830 -1.359 -21.586 1.00 91.12 74 GLY A CA 1
ATOM 551 C C . GLY A 1 74 ? -3.045 -0.104 -21.974 1.00 91.12 74 GLY A C 1
ATOM 552 O O . GLY A 1 74 ? -3.160 0.374 -23.098 1.00 91.12 74 GLY A O 1
ATOM 553 N N . LEU A 1 75 ? -2.257 0.441 -21.045 1.00 87.00 75 LEU A N 1
ATOM 554 C CA . LEU A 1 75 ? -1.598 1.750 -21.175 1.00 87.00 75 LEU A CA 1
ATOM 555 C C . LEU A 1 75 ? -0.064 1.658 -21.079 1.00 87.00 75 LEU A C 1
ATOM 557 O O . LEU A 1 75 ? 0.629 2.669 -21.192 1.00 87.00 75 LEU A O 1
ATOM 561 N N . GLY A 1 76 ? 0.471 0.450 -20.886 1.00 84.50 76 GLY A N 1
ATOM 562 C CA . GLY A 1 76 ? 1.898 0.191 -20.732 1.00 84.50 76 GLY A CA 1
ATOM 563 C C . GLY A 1 76 ? 2.384 0.321 -19.287 1.00 84.50 76 GLY A C 1
ATOM 564 O O . GLY A 1 76 ? 1.805 1.002 -18.444 1.00 84.50 76 GLY A O 1
ATOM 565 N N . ILE A 1 77 ? 3.508 -0.328 -18.982 1.00 82.44 77 ILE A N 1
ATOM 566 C CA . ILE A 1 77 ? 4.038 -0.377 -17.610 1.00 82.44 77 ILE A CA 1
ATOM 567 C C . ILE A 1 77 ? 4.474 0.994 -17.065 1.00 82.44 77 ILE A C 1
ATOM 569 O O . ILE A 1 77 ? 4.462 1.215 -15.855 1.00 82.44 77 ILE A O 1
ATOM 573 N N . GLY A 1 78 ? 4.803 1.939 -17.953 1.00 82.25 78 GLY A N 1
ATOM 574 C CA . GLY A 1 78 ? 5.249 3.283 -17.585 1.00 82.25 78 GLY A CA 1
ATOM 575 C C . GLY A 1 78 ? 4.206 4.110 -16.827 1.00 82.25 78 GLY A C 1
ATOM 576 O O . GLY A 1 78 ? 4.591 4.992 -16.065 1.00 82.25 78 GLY A O 1
ATOM 577 N N . ILE A 1 79 ? 2.906 3.815 -16.976 1.00 82.88 79 ILE A N 1
ATOM 578 C CA . ILE A 1 79 ? 1.835 4.565 -16.297 1.00 82.88 79 ILE A CA 1
ATOM 579 C C . ILE A 1 79 ? 1.497 4.019 -14.901 1.00 82.88 79 ILE A C 1
ATOM 581 O O . ILE A 1 79 ? 0.912 4.724 -14.080 1.00 82.88 79 ILE A O 1
ATOM 585 N N . VAL A 1 80 ? 1.901 2.780 -14.599 1.00 81.94 80 VAL A N 1
ATOM 586 C CA . VAL A 1 80 ? 1.507 2.067 -13.372 1.00 81.94 80 VAL A CA 1
ATOM 587 C C . VAL A 1 80 ? 2.077 2.748 -12.128 1.00 81.94 80 VAL A C 1
ATOM 589 O O . VAL A 1 80 ? 1.368 2.940 -11.142 1.00 81.94 80 VAL A O 1
ATOM 592 N N . PHE A 1 81 ? 3.344 3.165 -12.186 1.00 79.81 81 PHE A N 1
ATOM 593 C CA . PHE A 1 81 ? 4.008 3.856 -11.079 1.00 79.81 81 PHE A CA 1
ATOM 594 C C . PHE A 1 81 ? 3.438 5.262 -10.818 1.00 79.81 81 PHE A C 1
ATOM 596 O O . PHE A 1 81 ? 3.057 5.526 -9.676 1.00 79.81 81 PHE A O 1
ATOM 603 N N . PRO A 1 82 ? 3.309 6.154 -11.823 1.00 79.94 82 PRO A N 1
ATOM 604 C CA . PRO A 1 82 ? 2.638 7.442 -11.644 1.00 79.94 82 PRO A CA 1
ATOM 605 C C . PRO A 1 82 ? 1.216 7.311 -11.089 1.00 79.94 82 PRO A C 1
ATOM 607 O O . PRO A 1 82 ? 0.832 8.066 -10.196 1.00 79.94 82 PRO A O 1
ATOM 610 N N . PHE A 1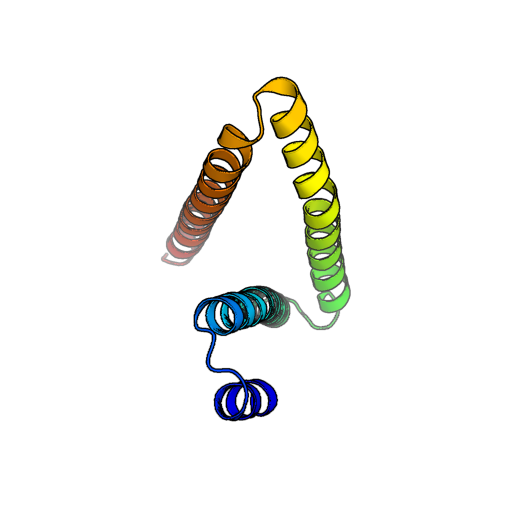 83 ? 0.449 6.326 -11.567 1.00 82.56 83 PHE A N 1
ATOM 611 C CA . PHE A 1 83 ? -0.903 6.060 -11.080 1.00 82.56 83 PHE A CA 1
ATOM 612 C C . PHE A 1 83 ? -0.921 5.633 -9.605 1.00 82.56 83 PHE A C 1
ATOM 614 O O . PHE A 1 83 ? -1.707 6.162 -8.817 1.00 82.56 83 PHE A O 1
ATOM 621 N N . ALA A 1 84 ? -0.026 4.726 -9.204 1.00 78.12 84 ALA A N 1
ATOM 622 C CA . ALA A 1 84 ? 0.093 4.297 -7.813 1.00 78.12 84 ALA A CA 1
ATOM 623 C C . ALA A 1 84 ? 0.456 5.467 -6.880 1.00 78.12 84 ALA A C 1
ATOM 625 O O . ALA A 1 84 ? -0.142 5.615 -5.815 1.00 78.12 84 ALA A O 1
ATOM 626 N N . ILE A 1 85 ? 1.383 6.337 -7.298 1.00 78.38 85 ILE A N 1
ATOM 627 C CA . ILE A 1 85 ? 1.761 7.537 -6.537 1.00 78.38 85 ILE A CA 1
ATOM 628 C C . ILE A 1 85 ? 0.563 8.483 -6.391 1.00 78.38 85 ILE A C 1
ATOM 630 O O . ILE A 1 85 ? 0.283 8.9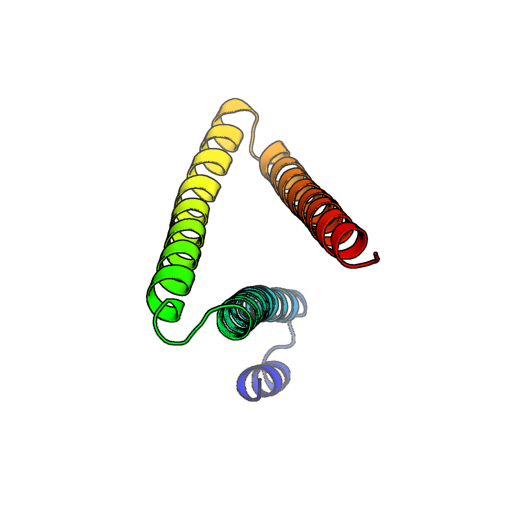45 -5.284 1.00 78.38 85 ILE A O 1
ATOM 634 N N . ALA A 1 86 ? -0.177 8.736 -7.474 1.00 81.94 86 ALA A N 1
ATOM 635 C CA . ALA A 1 86 ? -1.370 9.580 -7.437 1.00 81.94 86 ALA A CA 1
ATOM 636 C C . ALA A 1 86 ? -2.442 9.027 -6.480 1.00 81.94 86 ALA A C 1
ATOM 638 O O . ALA A 1 86 ? -3.027 9.786 -5.709 1.00 81.94 86 ALA A O 1
ATOM 639 N N . MET A 1 87 ? -2.653 7.707 -6.472 1.00 82.62 87 MET A N 1
ATOM 640 C CA . MET A 1 87 ? -3.585 7.047 -5.551 1.00 82.62 87 MET A CA 1
ATOM 641 C C . MET A 1 87 ? -3.172 7.189 -4.082 1.00 82.62 87 MET A C 1
ATOM 643 O O . MET A 1 87 ? -4.019 7.463 -3.230 1.00 82.62 87 MET A O 1
ATOM 647 N N . VAL A 1 88 ? -1.880 7.050 -3.772 1.00 81.31 88 VAL A N 1
ATOM 648 C CA . VAL A 1 88 ? -1.369 7.244 -2.405 1.00 81.31 88 VAL A CA 1
ATOM 649 C C . VAL A 1 88 ? -1.538 8.696 -1.961 1.00 81.31 88 VAL A C 1
ATOM 651 O O . VAL A 1 88 ? -2.042 8.939 -0.867 1.00 81.31 88 VAL A O 1
ATOM 654 N N . LEU A 1 89 ? -1.177 9.661 -2.810 1.00 82.75 89 LEU A N 1
ATOM 655 C CA . LEU A 1 89 ? -1.343 11.085 -2.501 1.00 82.75 89 LEU A CA 1
ATOM 656 C C . LEU A 1 89 ? -2.812 11.448 -2.276 1.00 82.75 89 LEU A C 1
ATOM 658 O O . LEU A 1 89 ? -3.127 12.142 -1.312 1.00 82.75 89 LEU A O 1
ATOM 662 N N . PHE A 1 90 ? -3.711 10.933 -3.116 1.00 87.25 90 PHE A N 1
ATOM 663 C CA . PHE A 1 90 ? -5.149 11.107 -2.940 1.00 87.25 90 PHE A CA 1
ATOM 664 C C . PHE A 1 90 ? -5.626 10.564 -1.587 1.00 87.25 90 PHE A C 1
ATOM 666 O O . PHE A 1 90 ? -6.337 11.263 -0.869 1.00 87.25 90 PHE A O 1
ATOM 673 N N . SER A 1 91 ? -5.187 9.361 -1.204 1.00 80.12 91 SER A N 1
ATOM 674 C CA . SER A 1 91 ? -5.526 8.755 0.090 1.00 80.12 91 SER A CA 1
ATOM 675 C C . SER A 1 91 ? -5.051 9.607 1.272 1.00 80.12 91 SER A C 1
ATOM 677 O O . SER A 1 91 ? -5.807 9.836 2.215 1.00 80.12 91 SER A O 1
ATOM 679 N N . VAL A 1 92 ? -3.830 10.149 1.198 1.00 82.38 92 VAL A N 1
ATOM 680 C CA . VAL A 1 92 ? -3.292 11.041 2.237 1.00 82.38 92 VAL A CA 1
ATOM 681 C C . VAL A 1 92 ? -4.117 12.323 2.340 1.00 82.38 92 VAL A C 1
ATOM 683 O O . VAL A 1 92 ? -4.506 12.696 3.442 1.00 82.38 92 VAL A O 1
ATOM 686 N N . ILE A 1 93 ? -4.424 12.980 1.218 1.00 89.00 93 ILE A N 1
ATOM 687 C CA . ILE A 1 93 ? -5.235 14.210 1.207 1.00 89.00 93 ILE A CA 1
ATOM 688 C C . ILE A 1 93 ? -6.626 13.939 1.782 1.00 89.00 93 ILE A C 1
ATOM 690 O O . ILE A 1 93 ? -7.096 14.691 2.634 1.00 89.00 93 ILE A O 1
ATOM 694 N N . TRP A 1 94 ? -7.263 12.849 1.353 1.00 85.69 94 TRP A N 1
ATOM 695 C CA . TRP A 1 94 ? -8.575 12.450 1.847 1.00 85.69 94 TRP A CA 1
ATOM 696 C C . TRP A 1 94 ? -8.557 12.218 3.360 1.00 85.69 94 TRP A C 1
ATOM 698 O O . TRP A 1 94 ? -9.378 12.781 4.079 1.00 85.69 94 TRP A O 1
ATOM 708 N N . ALA A 1 95 ? -7.568 11.470 3.857 1.00 83.31 95 ALA A N 1
ATOM 709 C CA . ALA A 1 95 ? -7.402 11.230 5.284 1.00 83.31 95 ALA A CA 1
ATOM 710 C C . ALA A 1 95 ? -7.205 12.534 6.074 1.00 83.31 95 ALA A C 1
ATOM 712 O O . ALA A 1 95 ? -7.800 12.693 7.136 1.00 83.31 95 ALA A O 1
ATOM 713 N N . GLN A 1 96 ? -6.415 13.484 5.559 1.00 85.56 96 GLN A N 1
ATOM 714 C CA . GLN A 1 96 ? -6.231 14.788 6.206 1.00 85.56 96 GLN A CA 1
ATOM 715 C C . GLN A 1 96 ? -7.539 15.588 6.272 1.00 85.56 96 GLN A C 1
ATOM 717 O O . GLN A 1 96 ? -7.819 16.188 7.306 1.00 85.56 96 GLN A O 1
ATOM 722 N N . LEU A 1 97 ? -8.357 15.575 5.214 1.00 86.81 97 LEU A N 1
ATOM 723 C CA . LEU A 1 97 ? -9.649 16.272 5.199 1.00 86.81 97 LEU A CA 1
ATOM 724 C C . LEU A 1 97 ? -10.643 15.657 6.190 1.00 86.81 97 LEU A C 1
ATOM 726 O O . LEU A 1 97 ? -11.235 16.386 6.981 1.00 86.81 97 LEU A O 1
ATOM 730 N N . THR A 1 98 ? -10.777 14.328 6.204 1.00 84.00 98 THR A N 1
ATOM 731 C CA . THR A 1 98 ? -11.688 13.637 7.131 1.00 84.00 98 THR A CA 1
ATOM 732 C C . THR A 1 98 ? -11.269 13.839 8.589 1.00 84.00 98 THR A C 1
ATOM 734 O O . THR A 1 98 ? -12.107 14.096 9.448 1.00 84.00 98 THR A O 1
ATOM 737 N N . VAL A 1 99 ? -9.965 13.788 8.878 1.00 79.19 99 VAL A N 1
ATOM 738 C CA . VAL A 1 99 ? -9.445 14.059 10.229 1.00 79.19 99 VAL A CA 1
ATOM 739 C C . VAL A 1 99 ? -9.646 15.530 10.620 1.00 79.19 99 VAL A C 1
ATOM 741 O O . VAL A 1 99 ? -9.984 15.816 11.769 1.00 79.19 99 VAL A O 1
ATOM 744 N N . ALA A 1 100 ? -9.482 16.469 9.683 1.00 71.81 100 ALA A N 1
ATOM 745 C CA . ALA A 1 100 ? -9.724 17.889 9.937 1.00 71.81 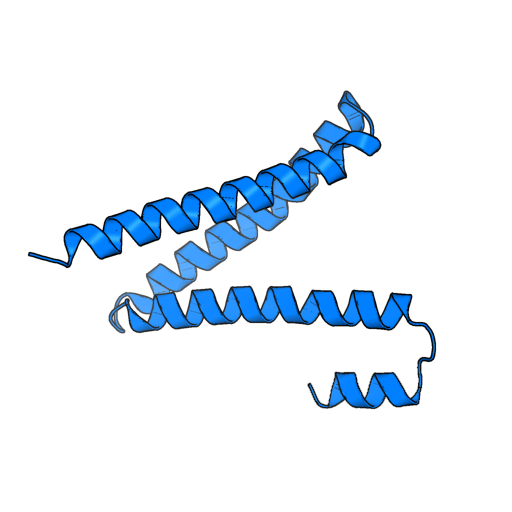100 ALA A CA 1
ATOM 746 C C . ALA A 1 100 ? -11.205 18.189 10.230 1.00 71.81 100 ALA A C 1
ATOM 748 O O . ALA A 1 100 ? -11.499 19.026 11.085 1.00 71.81 100 ALA A O 1
ATOM 749 N N . GLU A 1 101 ? -12.137 17.497 9.569 1.00 67.62 101 GLU A N 1
ATOM 750 C CA . GLU A 1 101 ? -13.575 17.610 9.847 1.00 67.62 101 GLU A CA 1
ATOM 751 C C . GLU A 1 101 ? -13.941 17.077 11.238 1.00 67.62 101 GLU A C 1
ATOM 753 O O . GLU A 1 101 ? -14.698 17.732 11.958 1.00 67.62 101 GLU A O 1
ATOM 758 N N . GLU A 1 102 ? -13.353 15.955 11.659 1.00 63.03 102 GLU A N 1
ATOM 759 C CA . GLU A 1 102 ? -13.554 15.399 13.005 1.00 63.03 102 GLU A CA 1
ATOM 760 C C . GLU A 1 102 ? -13.043 16.366 14.093 1.00 63.03 102 GLU A C 1
ATOM 762 O O . GLU A 1 102 ? -13.733 16.623 15.081 1.00 63.03 102 GLU A O 1
ATOM 767 N N . SER A 1 103 ? -11.872 16.983 13.878 1.00 59.69 103 SER A N 1
ATOM 768 C CA . SER A 1 103 ? -11.295 17.974 14.800 1.00 59.69 103 SER A CA 1
ATOM 769 C C . SER A 1 103 ? -12.165 19.226 14.940 1.00 59.69 103 SER A C 1
ATOM 771 O O . SER A 1 103 ? -12.248 19.790 16.028 1.00 59.69 103 SER A O 1
ATOM 773 N N . ARG A 1 104 ? -12.829 19.663 13.862 1.00 59.84 104 ARG A N 1
ATOM 774 C CA . ARG A 1 104 ? -13.666 20.875 13.859 1.00 59.84 104 ARG A CA 1
ATOM 775 C C . ARG A 1 104 ? -15.046 20.662 14.479 1.00 59.84 104 ARG A C 1
ATOM 777 O O . ARG A 1 104 ? -15.702 21.625 14.852 1.00 59.84 104 ARG A O 1
ATOM 784 N N . ARG A 1 105 ? -15.497 19.409 14.562 1.00 58.81 105 ARG A N 1
ATOM 785 C CA . ARG A 1 105 ? -16.775 19.019 15.177 1.00 58.81 105 ARG A CA 1
ATOM 786 C C . ARG A 1 105 ? -16.675 18.850 16.700 1.00 58.81 105 ARG A C 1
ATOM 788 O O . ARG A 1 105 ? -17.703 18.785 17.367 1.00 58.81 105 ARG A O 1
ATOM 795 N N . MET A 1 106 ? -15.451 18.767 17.224 1.00 56.50 106 MET A N 1
ATOM 796 C CA . MET A 1 106 ? -15.130 18.609 18.648 1.00 56.50 106 MET A CA 1
ATOM 797 C C . MET A 1 106 ? -14.822 19.940 19.358 1.00 56.50 106 MET A C 1
ATOM 799 O O . MET A 1 106 ? -14.741 19.950 20.584 1.00 56.50 106 MET A O 1
ATOM 803 N N . GLU A 1 107 ? -14.670 21.050 18.625 1.00 48.91 107 GLU A N 1
ATOM 804 C CA . GLU A 1 107 ? -14.673 22.400 19.204 1.00 48.91 107 GLU A CA 1
ATOM 805 C C . GLU A 1 107 ? -16.117 22.950 19.212 1.00 48.91 107 GLU A C 1
ATOM 807 O O . GLU A 1 107 ? -16.686 23.140 18.133 1.00 48.91 107 GLU A O 1
ATOM 812 N N . PRO A 1 108 ? -16.739 23.137 20.396 1.00 51.00 108 PRO A N 1
ATOM 813 C CA . PRO A 1 108 ? -18.068 23.735 20.540 1.00 51.00 108 PRO A CA 1
ATOM 814 C C . PRO A 1 108 ? -18.084 25.254 20.323 1.00 51.00 108 PRO A C 1
ATOM 816 O O . PRO A 1 108 ? -17.082 25.926 20.660 1.00 51.00 108 PRO A O 1
#

Secondary structure (DSSP, 8-state):
-HHHHHHHHH---HHHHHHHHHHHHHHHHHHHHHHHHHHHS-TTTHHHHHHHHHHHHHHHHHHHHHHHHHHHHHH-GGGHHHHHHHHHHHHHHHHHHHHHHHHHHS--

pLDDT: mean 73.9, std 11.58, range [48.91, 92.25]

Radius of gyration: 18.55 Å; chains: 1; bounding box: 46×32×46 Å

Sequence (108 aa):
QIVLFVSFLFFRDPLLVALLYVAPLVYVVCTTITTLVTDVTSERERGKAVGIQNSWLNAGGVAGPLLGGALAQGLGIGIVFPFAIAMVLFSVIWAQLTVAEESRRMEP

Foldseek 3Di:
DVVLVVVVVPDPDVVVNVVVVVVVVVVVVLVVVLVVQCVPDDPVCSVVSVVVVVVVVVVCVVVLVVVLVVCCVPVNNVVSVVVVVVVVVVVVVVVVVVVVVVVVVPPD